Protein AF-A0A383DLC4-F1 (afdb_monomer_lite)

Secondary structure (DSSP, 8-state):
-HHHHTS--SS-SHHHHHHHHHHHHHH--S-----SSHHHHHHHHHHHTT--TT-EEEE-SSS-THHHHHHHHTTPEEEE--

pLDDT: mean 96.53, std 3.34, range [81.38, 98.75]

Structure (mmCIF, N/CA/C/O backbone):
data_AF-A0A383DLC4-F1
#
_entry.id   AF-A0A383DLC4-F1
#
loop_
_atom_site.group_PDB
_atom_site.id
_atom_site.type_symbol
_atom_site.label_atom_id
_atom_site.label_alt_id
_atom_site.label_comp_id
_atom_site.label_asym_id
_atom_site.label_entity_id
_atom_site.label_seq_id
_atom_site.pdbx_PDB_ins_code
_atom_site.Cartn_x
_atom_site.Cartn_y
_atom_site.Cartn_z
_atom_site.occupancy
_atom_site.B_iso_or_equiv
_atom_site.auth_seq_id
_atom_site.auth_comp_id
_atom_site.auth_asym_id
_atom_site.auth_atom_id
_atom_site.pdbx_PDB_model_num
ATOM 1 N N . VAL A 1 1 ? 23.049 -0.412 -14.362 1.00 81.38 1 VAL A N 1
ATOM 2 C CA . VAL A 1 1 ? 23.592 0.237 -15.583 1.00 81.38 1 VAL A CA 1
ATOM 3 C C . VAL A 1 1 ? 22.610 0.135 -16.741 1.00 81.38 1 VAL A C 1
ATOM 5 O O . VAL A 1 1 ? 22.417 1.127 -17.428 1.00 81.38 1 VAL A O 1
ATOM 8 N N . ASP A 1 2 ? 21.948 -1.006 -16.932 1.00 91.75 2 ASP A N 1
ATOM 9 C CA . ASP A 1 2 ? 21.030 -1.203 -18.065 1.00 91.75 2 ASP A CA 1
ATOM 10 C C . ASP A 1 2 ? 19.836 -0.239 -18.074 1.00 91.75 2 ASP A C 1
ATOM 12 O O . ASP A 1 2 ? 19.562 0.351 -19.112 1.00 91.75 2 ASP A O 1
ATOM 16 N N . ALA A 1 3 ? 19.220 0.040 -16.918 1.00 91.94 3 ALA A N 1
ATOM 17 C CA . ALA A 1 3 ? 18.180 1.073 -16.799 1.00 91.94 3 ALA A CA 1
ATOM 18 C C . ALA A 1 3 ? 18.671 2.486 -17.190 1.00 91.94 3 ALA A C 1
ATOM 20 O O . ALA A 1 3 ? 17.948 3.250 -17.818 1.00 91.94 3 ALA A O 1
ATOM 21 N N . LEU A 1 4 ? 19.928 2.828 -16.867 1.00 93.19 4 LEU A N 1
ATOM 22 C CA . LEU A 1 4 ? 20.528 4.109 -17.266 1.00 93.19 4 LEU A CA 1
ATOM 23 C C . LEU A 1 4 ? 20.756 4.160 -18.782 1.00 93.19 4 LEU A C 1
ATOM 25 O O . LEU A 1 4 ? 20.459 5.167 -19.417 1.00 93.19 4 LEU A O 1
ATOM 29 N N . LYS A 1 5 ? 21.252 3.063 -19.370 1.00 94.38 5 LYS A N 1
ATOM 30 C CA . LYS A 1 5 ? 21.496 2.949 -20.816 1.00 94.38 5 LYS A CA 1
ATOM 31 C C . LYS A 1 5 ? 20.206 2.984 -21.630 1.00 94.38 5 LYS A C 1
ATOM 33 O O . LYS A 1 5 ? 20.195 3.547 -22.716 1.00 94.38 5 LYS A O 1
ATOM 38 N N . SER A 1 6 ? 19.135 2.382 -21.117 1.00 90.62 6 SER A N 1
ATOM 39 C CA . SER A 1 6 ? 17.834 2.353 -21.785 1.00 90.62 6 SER A CA 1
ATOM 40 C C . SER A 1 6 ? 17.071 3.672 -21.674 1.00 90.62 6 SER A C 1
ATOM 42 O O . SER A 1 6 ? 16.025 3.809 -22.299 1.00 90.62 6 SER A O 1
ATOM 44 N N . THR A 1 7 ? 17.564 4.638 -20.888 1.00 91.25 7 THR A N 1
ATOM 45 C CA . THR A 1 7 ? 16.9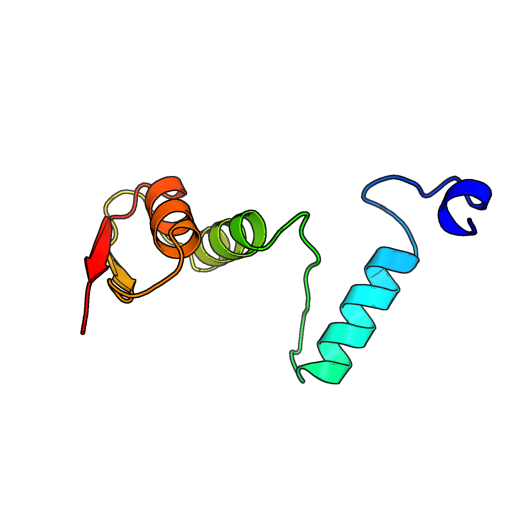07 5.916 -20.551 1.00 91.25 7 THR A CA 1
ATOM 46 C C . THR A 1 7 ? 15.581 5.789 -19.784 1.00 91.25 7 THR A C 1
ATOM 48 O O . THR A 1 7 ? 15.024 6.797 -19.350 1.00 91.25 7 THR A O 1
ATOM 51 N N . PHE A 1 8 ? 15.119 4.565 -19.501 1.00 91.88 8 PHE A N 1
ATOM 52 C CA . PHE A 1 8 ? 13.989 4.288 -18.612 1.00 91.88 8 PHE A CA 1
ATOM 53 C C . PHE A 1 8 ? 14.453 4.311 -17.151 1.0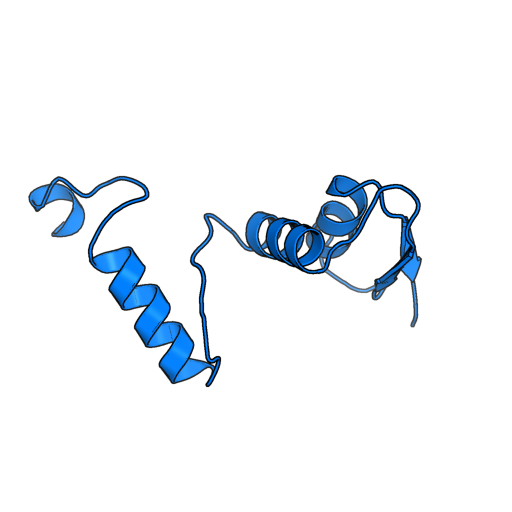0 91.88 8 PHE A C 1
ATOM 55 O O . PHE A 1 8 ? 14.648 3.277 -16.514 1.00 91.88 8 PHE A O 1
ATOM 62 N N . VAL A 1 9 ? 14.670 5.526 -16.644 1.00 91.38 9 VAL A N 1
ATOM 63 C CA . VAL A 1 9 ? 15.236 5.795 -15.307 1.00 91.38 9 VAL A CA 1
ATOM 64 C C . VAL A 1 9 ? 14.214 6.319 -14.296 1.00 91.38 9 VAL A C 1
ATOM 66 O O . VAL A 1 9 ? 14.568 6.608 -13.156 1.00 91.38 9 VAL A O 1
ATOM 69 N N . SER A 1 10 ? 12.960 6.480 -14.717 1.00 91.38 10 SER A N 1
ATOM 70 C CA . SER A 1 10 ? 11.864 6.971 -13.879 1.00 91.38 10 SER A CA 1
ATOM 71 C C . SER A 1 10 ? 10.876 5.840 -13.551 1.00 91.38 10 SER A C 1
ATOM 73 O O . SER A 1 10 ? 11.229 4.665 -13.604 1.00 91.38 10 SER A O 1
ATOM 75 N N . SER A 1 11 ? 9.638 6.181 -13.200 1.00 87.75 11 SER A N 1
ATOM 76 C CA . SER A 1 11 ? 8.588 5.253 -12.758 1.00 87.75 11 SER A CA 1
ATOM 77 C C . SER A 1 11 ? 8.030 4.332 -13.848 1.00 87.75 11 SER A C 1
ATOM 79 O O . SER A 1 11 ? 7.260 3.429 -13.539 1.00 87.75 11 SER A O 1
ATOM 81 N N . VAL A 1 12 ? 8.404 4.539 -15.112 1.00 84.81 12 VAL A N 1
ATOM 82 C CA . VAL A 1 12 ? 7.959 3.722 -16.246 1.00 84.81 12 VAL A CA 1
ATOM 83 C C . VAL A 1 12 ? 9.160 3.003 -16.846 1.00 84.81 12 VAL A C 1
ATOM 85 O O . VAL A 1 12 ? 10.145 3.639 -17.223 1.00 84.81 12 VAL A O 1
ATOM 88 N N . GLY A 1 13 ? 9.070 1.679 -16.968 1.00 90.06 13 GLY A N 1
ATOM 89 C CA . GLY A 1 13 ? 10.099 0.876 -17.619 1.00 90.06 13 GLY A CA 1
ATOM 90 C C . GLY A 1 13 ? 9.919 -0.624 -17.410 1.00 90.06 13 GLY A C 1
ATOM 91 O O . GLY A 1 13 ? 9.274 -1.068 -16.464 1.00 90.06 13 GLY A O 1
ATOM 92 N N . GLN A 1 14 ? 10.553 -1.414 -18.279 1.00 93.06 14 GLN A N 1
ATOM 93 C CA . GLN A 1 14 ? 10.469 -2.882 -18.270 1.00 93.06 14 GLN A CA 1
ATOM 94 C C . GLN A 1 14 ? 10.807 -3.522 -16.914 1.00 93.06 14 GLN A C 1
ATOM 96 O O . GLN A 1 14 ? 10.234 -4.546 -16.561 1.00 93.06 14 GLN A O 1
ATOM 101 N N . HIS A 1 15 ? 11.717 -2.913 -16.147 1.00 94.38 15 HIS A N 1
ATOM 102 C CA . HIS A 1 15 ? 12.160 -3.448 -14.862 1.00 94.38 15 HIS A CA 1
ATOM 103 C C . HIS A 1 15 ? 11.068 -3.377 -13.790 1.00 94.38 15 HIS A C 1
ATOM 105 O O . HIS A 1 15 ? 11.038 -4.240 -12.919 1.00 94.38 15 HIS A O 1
ATOM 111 N N . VAL A 1 16 ? 10.159 -2.397 -13.874 1.00 95.94 16 VAL A N 1
ATOM 112 C CA . VAL A 1 16 ? 8.994 -2.312 -12.982 1.00 95.94 16 VAL A CA 1
ATOM 113 C C . VAL A 1 16 ? 8.042 -3.470 -13.284 1.00 95.94 16 VAL A C 1
ATOM 115 O O . VAL A 1 16 ? 7.744 -4.254 -12.390 1.00 95.94 16 VAL A O 1
ATOM 118 N N . ASN A 1 17 ? 7.686 -3.666 -14.559 1.00 95.25 17 ASN A N 1
ATOM 119 C CA . ASN A 1 17 ? 6.805 -4.761 -14.986 1.00 95.25 17 ASN A CA 1
ATOM 120 C C . ASN A 1 17 ? 7.387 -6.143 -14.642 1.00 95.25 17 ASN A C 1
ATOM 122 O O . ASN A 1 17 ? 6.675 -7.055 -14.227 1.00 95.25 17 ASN A O 1
ATOM 126 N N . GLU A 1 18 ? 8.698 -6.322 -14.832 1.00 96.25 18 GLU A N 1
ATOM 127 C CA . GLU A 1 18 ? 9.380 -7.570 -14.493 1.00 96.25 18 GLU A CA 1
ATOM 128 C C . GLU A 1 18 ? 9.379 -7.821 -12.982 1.00 96.25 18 GLU A C 1
ATOM 130 O O . GLU A 1 18 ? 9.167 -8.956 -12.551 1.00 96.25 18 GLU A O 1
ATOM 135 N N . PHE A 1 19 ? 9.604 -6.775 -12.182 1.00 96.75 19 PHE A N 1
ATOM 136 C CA . PHE A 1 19 ? 9.540 -6.857 -10.729 1.00 96.75 19 PHE A CA 1
ATOM 137 C C . PHE A 1 19 ? 8.138 -7.254 -10.261 1.00 96.75 19 PHE A C 1
ATOM 139 O O . PHE A 1 19 ? 8.008 -8.224 -9.520 1.00 96.75 19 PHE A O 1
ATOM 146 N N . GLU A 1 20 ? 7.093 -6.581 -10.745 1.00 98.00 20 GLU A N 1
ATOM 147 C CA . GLU A 1 20 ? 5.704 -6.907 -10.403 1.00 98.00 20 GLU A CA 1
ATOM 148 C C . GLU A 1 20 ? 5.361 -8.357 -10.755 1.00 98.00 20 GLU A C 1
ATOM 150 O O . GLU A 1 20 ? 4.834 -9.079 -9.910 1.00 98.00 20 GLU A O 1
ATOM 155 N N . ARG A 1 21 ? 5.748 -8.829 -11.950 1.00 98.19 21 ARG A N 1
ATOM 156 C CA . ARG A 1 21 ? 5.548 -10.229 -12.355 1.00 98.19 21 ARG A CA 1
ATOM 157 C C . ARG A 1 21 ? 6.258 -11.206 -11.416 1.00 98.19 21 ARG A C 1
ATOM 159 O O . ARG A 1 21 ? 5.648 -12.167 -10.961 1.00 98.19 21 ARG A O 1
ATOM 166 N N . LYS A 1 22 ? 7.535 -10.964 -11.104 1.00 98.31 22 LYS A N 1
ATOM 167 C CA . LYS A 1 22 ? 8.324 -11.836 -10.216 1.00 98.31 22 LYS A CA 1
ATOM 168 C C . LYS A 1 22 ? 7.758 -11.881 -8.800 1.00 98.31 22 LYS A C 1
ATOM 170 O O . LYS A 1 22 ? 7.754 -12.938 -8.179 1.00 98.31 22 LYS A O 1
ATOM 175 N N . ILE A 1 23 ? 7.276 -10.751 -8.286 1.00 98.31 23 ILE A N 1
ATOM 176 C CA . ILE A 1 23 ? 6.635 -10.701 -6.970 1.00 98.31 23 ILE A CA 1
ATOM 177 C C . ILE A 1 23 ? 5.273 -11.401 -7.004 1.00 98.31 23 ILE A C 1
ATOM 179 O O . ILE A 1 23 ? 4.948 -12.104 -6.050 1.00 98.31 23 ILE A O 1
ATOM 183 N N . ALA A 1 24 ? 4.503 -11.282 -8.088 1.00 98.44 24 ALA A N 1
ATOM 184 C CA . ALA A 1 24 ? 3.247 -12.015 -8.253 1.00 98.44 24 ALA A CA 1
ATOM 185 C C . ALA A 1 24 ? 3.488 -13.533 -8.237 1.00 98.44 24 ALA A C 1
ATOM 187 O O . ALA A 1 24 ? 2.837 -14.251 -7.485 1.00 98.44 24 ALA A O 1
ATOM 188 N N . GLU A 1 25 ? 4.493 -14.011 -8.977 1.00 98.38 25 GLU A N 1
ATOM 189 C CA . GLU A 1 25 ? 4.923 -15.417 -8.966 1.00 98.38 25 GLU A CA 1
ATOM 190 C C . GLU A 1 25 ? 5.395 -15.871 -7.575 1.00 98.38 25 GLU A C 1
ATOM 192 O O . GLU A 1 25 ? 5.030 -16.953 -7.121 1.00 98.38 25 GLU A O 1
ATOM 197 N N . PHE A 1 26 ? 6.178 -15.042 -6.877 1.00 98.38 26 PHE A N 1
ATOM 198 C CA . PHE A 1 26 ? 6.699 -15.354 -5.544 1.00 98.38 26 PHE A CA 1
ATOM 199 C C . PHE A 1 26 ? 5.604 -15.418 -4.468 1.00 98.38 26 PHE A C 1
ATOM 201 O O . PHE A 1 26 ? 5.646 -16.278 -3.592 1.00 98.38 26 PHE A O 1
ATOM 208 N N . THR A 1 27 ? 4.637 -14.499 -4.514 1.00 98.19 27 THR A N 1
ATOM 209 C CA . THR A 1 27 ? 3.570 -14.372 -3.503 1.00 98.19 27 THR A CA 1
ATOM 210 C C . THR A 1 27 ? 2.325 -15.198 -3.818 1.00 98.19 27 THR A C 1
ATOM 212 O O . THR A 1 27 ? 1.527 -15.455 -2.920 1.00 98.19 27 THR A O 1
ATOM 215 N N . GLY A 1 28 ? 2.129 -15.586 -5.081 1.00 98.25 28 GLY A N 1
ATOM 216 C CA . GLY A 1 28 ? 0.888 -16.185 -5.572 1.00 98.25 28 GLY A CA 1
ATOM 217 C C . GLY A 1 28 ? -0.268 -15.189 -5.743 1.00 98.25 28 GLY A C 1
ATOM 218 O O . GLY A 1 28 ? -1.399 -15.611 -5.982 1.00 98.25 28 GLY A O 1
ATOM 219 N N . ALA A 1 29 ? -0.023 -13.881 -5.612 1.00 97.94 29 ALA A N 1
ATOM 220 C CA . ALA A 1 29 ? -1.052 -12.863 -5.795 1.00 97.94 29 ALA A CA 1
ATOM 221 C C . ALA A 1 29 ? -1.469 -12.743 -7.271 1.00 97.94 29 ALA A C 1
ATOM 223 O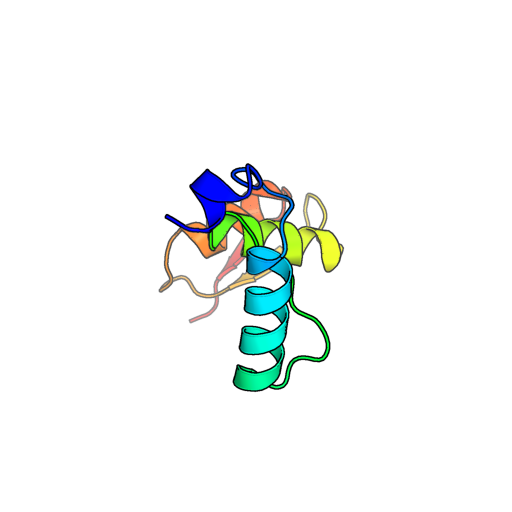 O . ALA A 1 29 ? -0.635 -12.783 -8.174 1.00 97.94 29 ALA A O 1
ATOM 224 N N . HIS A 1 30 ? -2.762 -12.518 -7.521 1.00 96.88 30 HIS A N 1
ATOM 225 C CA . HIS A 1 30 ? -3.272 -12.284 -8.879 1.00 96.88 30 HIS A CA 1
ATOM 226 C C . HIS A 1 30 ? -2.731 -10.988 -9.503 1.00 96.88 30 HIS A C 1
ATOM 228 O O . HIS A 1 30 ? -2.550 -10.921 -10.717 1.00 96.88 30 HIS A O 1
ATOM 234 N N . TYR A 1 31 ? -2.479 -9.970 -8.674 1.00 96.31 31 TYR A N 1
ATOM 235 C CA . TYR A 1 31 ? -1.994 -8.657 -9.091 1.00 96.31 31 TYR A CA 1
ATOM 236 C C . TYR A 1 31 ? -0.965 -8.129 -8.094 1.00 96.31 31 TYR A C 1
ATOM 238 O O . TYR A 1 31 ? -1.093 -8.343 -6.888 1.00 96.31 31 TYR A O 1
ATOM 246 N N . VAL A 1 32 ? 0.027 -7.400 -8.603 1.00 97.62 32 VAL A N 1
ATOM 247 C CA . VAL A 1 32 ? 1.045 -6.698 -7.815 1.00 97.62 32 VAL A CA 1
ATOM 248 C C . VAL A 1 32 ? 1.229 -5.307 -8.399 1.00 97.62 32 VAL A C 1
ATOM 250 O O . VAL A 1 32 ? 1.276 -5.159 -9.616 1.00 97.62 32 VAL A O 1
ATOM 253 N N . VAL A 1 33 ? 1.342 -4.308 -7.523 1.00 97.06 33 VAL A N 1
ATOM 254 C CA . VAL A 1 33 ? 1.618 -2.916 -7.892 1.00 97.06 33 VAL A CA 1
ATOM 255 C C . VAL A 1 33 ? 2.868 -2.455 -7.154 1.00 97.06 33 VAL A C 1
ATOM 257 O O . VAL A 1 33 ? 2.908 -2.465 -5.922 1.00 97.06 33 VAL A O 1
ATOM 260 N N . ALA A 1 34 ? 3.894 -2.056 -7.897 1.00 97.12 34 ALA A N 1
ATOM 261 C CA . ALA A 1 34 ? 5.121 -1.517 -7.336 1.00 97.12 34 ALA A CA 1
ATOM 262 C C . ALA A 1 34 ? 4.911 -0.079 -6.840 1.00 97.12 34 ALA A C 1
ATOM 264 O O . ALA A 1 34 ? 4.391 0.785 -7.545 1.00 97.12 34 ALA A O 1
ATOM 265 N N . THR A 1 35 ? 5.377 0.201 -5.626 1.00 97.19 35 THR A N 1
ATOM 266 C CA . THR A 1 35 ? 5.367 1.541 -5.029 1.00 97.19 35 THR A CA 1
ATOM 267 C C . THR A 1 35 ? 6.781 1.984 -4.671 1.00 97.19 35 THR A C 1
ATOM 269 O O . THR A 1 35 ? 7.727 1.197 -4.659 1.00 97.19 35 THR A O 1
ATOM 272 N N . ASN A 1 36 ? 6.948 3.270 -4.359 1.00 96.31 36 ASN A N 1
ATOM 273 C CA . ASN A 1 36 ? 8.251 3.822 -3.984 1.00 96.31 36 ASN A CA 1
ATOM 274 C C . ASN A 1 36 ? 8.737 3.387 -2.583 1.00 96.31 36 ASN A C 1
ATOM 276 O O . ASN A 1 36 ? 9.926 3.513 -2.302 1.00 96.31 36 ASN A O 1
ATOM 280 N N . ASN A 1 37 ? 7.842 2.921 -1.702 1.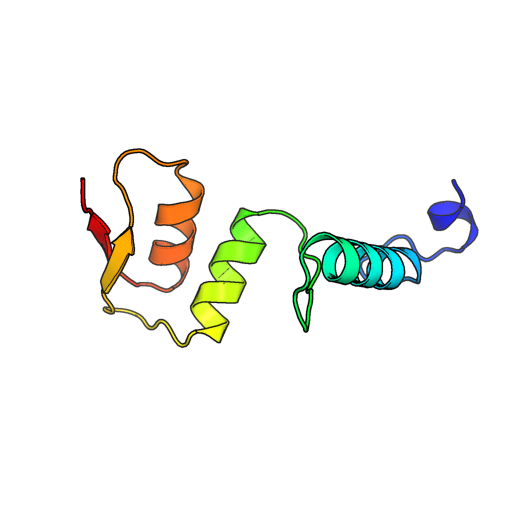00 97.88 37 ASN A N 1
ATOM 281 C CA . ASN A 1 37 ? 8.140 2.321 -0.398 1.00 97.88 37 ASN A CA 1
ATOM 282 C C . ASN A 1 37 ? 6.889 1.651 0.217 1.00 97.88 37 ASN A C 1
ATOM 284 O O . ASN A 1 37 ? 5.774 1.762 -0.303 1.00 97.88 37 ASN A O 1
ATOM 288 N N . GLY A 1 38 ? 7.076 0.990 1.365 1.00 97.88 38 GLY A N 1
ATOM 289 C CA . GLY A 1 38 ? 6.006 0.302 2.096 1.00 97.88 38 GLY A CA 1
ATOM 290 C C . GLY A 1 38 ? 4.923 1.221 2.674 1.00 97.88 38 GLY A C 1
ATOM 291 O O . GLY A 1 38 ? 3.755 0.850 2.671 1.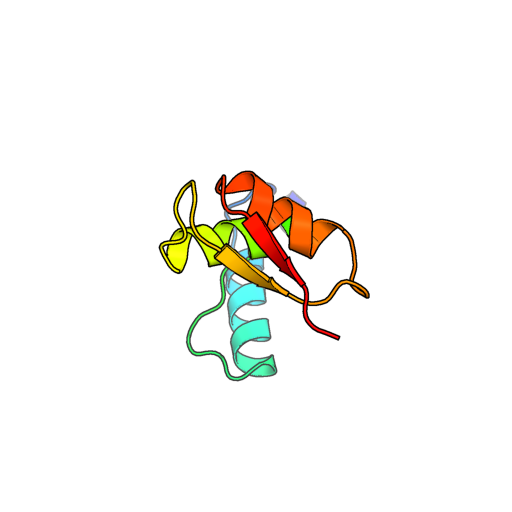00 97.88 38 GLY A O 1
ATOM 292 N N . THR A 1 39 ? 5.257 2.440 3.107 1.00 98.50 39 THR A N 1
ATOM 293 C CA . THR A 1 39 ? 4.255 3.394 3.618 1.00 98.50 39 THR A CA 1
ATOM 294 C C . THR A 1 39 ? 3.290 3.826 2.514 1.00 98.50 39 THR A C 1
ATOM 296 O O . THR A 1 39 ? 2.079 3.854 2.725 1.00 98.50 39 THR A O 1
ATOM 299 N N . ALA A 1 40 ? 3.807 4.111 1.314 1.00 98.38 40 ALA A N 1
ATOM 300 C CA . ALA A 1 40 ? 2.984 4.423 0.149 1.00 98.38 40 ALA A CA 1
ATOM 301 C C . ALA A 1 40 ? 2.137 3.221 -0.292 1.00 98.38 40 ALA A C 1
ATOM 303 O O . ALA A 1 40 ? 0.990 3.412 -0.694 1.00 98.38 40 ALA A O 1
ATOM 304 N N . ALA A 1 41 ? 2.668 1.996 -0.175 1.00 98.44 41 ALA A N 1
ATOM 305 C CA . ALA A 1 41 ? 1.906 0.774 -0.436 1.00 98.44 41 ALA A CA 1
ATOM 306 C C . ALA A 1 41 ? 0.712 0.639 0.517 1.00 98.44 41 ALA A C 1
ATOM 308 O O . ALA A 1 41 ? -0.411 0.469 0.053 1.00 98.44 41 ALA A O 1
ATOM 309 N N . LEU A 1 42 ? 0.937 0.782 1.829 1.00 98.56 42 LEU A N 1
ATOM 310 C CA . LEU A 1 42 ? -0.121 0.703 2.840 1.00 98.56 42 LEU A CA 1
ATOM 311 C C . LEU A 1 42 ? -1.192 1.774 2.626 1.00 98.56 42 LEU A C 1
ATOM 313 O O . LEU A 1 42 ? -2.377 1.458 2.601 1.00 98.56 42 LEU A O 1
ATOM 317 N N . HIS A 1 43 ? -0.783 3.026 2.418 1.00 98.56 43 HIS A N 1
ATOM 318 C CA . HIS A 1 43 ? -1.724 4.119 2.186 1.00 98.56 43 HIS A CA 1
ATOM 319 C C . HIS A 1 43 ? -2.559 3.890 0.915 1.00 98.56 43 HIS A C 1
ATOM 321 O O . HIS A 1 43 ? -3.780 4.010 0.948 1.00 98.56 43 HIS A O 1
ATOM 327 N N . THR A 1 44 ? -1.924 3.478 -0.188 1.00 98.44 44 THR A N 1
ATOM 328 C CA . THR A 1 44 ? -2.634 3.171 -1.442 1.00 98.44 44 THR A CA 1
ATOM 329 C C . THR A 1 44 ? -3.606 2.006 -1.261 1.00 98.44 44 THR A C 1
ATOM 331 O O . THR A 1 44 ? -4.733 2.074 -1.743 1.00 98.44 44 THR A O 1
ATOM 334 N N . ALA A 1 45 ? -3.200 0.958 -0.537 1.00 98.38 45 ALA A N 1
ATOM 335 C CA . ALA A 1 45 ? -4.052 -0.192 -0.255 1.00 98.38 45 ALA A CA 1
ATOM 336 C C . ALA A 1 45 ? -5.301 0.198 0.551 1.00 98.38 45 ALA A C 1
ATOM 338 O O . ALA A 1 45 ? -6.394 -0.245 0.210 1.00 98.38 45 ALA A O 1
ATOM 339 N N . LEU A 1 46 ? -5.167 1.065 1.560 1.00 98.62 46 LEU A N 1
ATOM 340 C CA . LEU A 1 46 ? -6.301 1.562 2.348 1.00 98.62 46 LEU A CA 1
ATOM 341 C C . LEU A 1 46 ? -7.260 2.413 1.503 1.00 98.62 46 LEU A C 1
ATOM 343 O O . LEU A 1 46 ? -8.471 2.205 1.561 1.00 98.62 46 LEU A O 1
ATOM 347 N N . CYS A 1 47 ? -6.733 3.301 0.653 1.00 98.38 47 CYS A N 1
ATOM 348 C CA . CYS A 1 47 ? -7.556 4.070 -0.283 1.00 98.38 47 CYS A CA 1
ATOM 349 C C . CYS A 1 47 ? -8.329 3.159 -1.253 1.00 98.38 47 CYS A C 1
ATOM 351 O O . CYS A 1 47 ? -9.510 3.387 -1.501 1.00 98.38 47 CYS A O 1
ATOM 353 N N . LEU A 1 48 ? -7.686 2.111 -1.785 1.00 98.00 48 LEU A N 1
ATOM 354 C CA . LEU A 1 48 ? -8.331 1.137 -2.677 1.00 98.00 48 LEU A CA 1
ATOM 355 C C . LEU A 1 48 ? -9.357 0.255 -1.954 1.00 98.00 48 LEU A C 1
ATOM 357 O O . LEU A 1 48 ? -10.344 -0.147 -2.565 1.00 98.00 48 LEU A O 1
ATOM 361 N N . ALA A 1 49 ? -9.147 -0.022 -0.666 1.00 98.12 49 ALA A N 1
ATOM 362 C CA . ALA A 1 49 ? -10.115 -0.706 0.187 1.00 98.12 49 ALA A CA 1
ATOM 363 C C . ALA A 1 49 ? -11.331 0.172 0.540 1.00 98.12 49 ALA A C 1
ATOM 365 O O . ALA A 1 49 ? -12.305 -0.335 1.091 1.00 98.12 49 ALA A O 1
ATOM 366 N N . GLY A 1 50 ? -11.296 1.465 0.199 1.00 98.38 50 GLY A N 1
ATOM 367 C CA . GLY A 1 50 ? -12.404 2.393 0.399 1.00 98.38 50 GLY A CA 1
ATOM 368 C C . GLY A 1 50 ? -12.445 3.040 1.780 1.00 98.38 50 GLY A C 1
ATOM 369 O O . GLY A 1 50 ? -13.492 3.561 2.140 1.00 98.38 50 GLY A O 1
ATOM 370 N N . VAL A 1 51 ? -11.339 3.028 2.531 1.00 98.69 51 VAL A N 1
ATOM 371 C CA . VAL A 1 51 ? -11.251 3.695 3.839 1.00 98.69 51 VAL A CA 1
ATOM 372 C C . VAL A 1 51 ? -11.453 5.202 3.679 1.00 98.69 51 VAL A C 1
ATOM 374 O O . VAL A 1 51 ? -10.819 5.841 2.835 1.00 98.69 51 VAL A O 1
ATOM 377 N N . GLN A 1 52 ? -12.323 5.770 4.507 1.00 98.06 52 GLN A N 1
ATOM 378 C CA . GLN A 1 52 ? -12.696 7.178 4.498 1.00 98.06 52 GLN A CA 1
ATOM 379 C C . GLN A 1 52 ? -12.355 7.868 5.823 1.00 98.06 52 GLN A C 1
ATOM 381 O O . GLN A 1 52 ? -12.031 7.248 6.836 1.00 98.06 52 GLN A O 1
ATOM 386 N N . CYS A 1 53 ? -12.429 9.198 5.811 1.00 98.56 53 CYS A N 1
ATOM 387 C CA . CYS A 1 53 ? -12.267 9.999 7.017 1.00 98.56 53 CYS A CA 1
ATOM 388 C C . CYS A 1 53 ? -13.336 9.632 8.056 1.00 98.56 53 CYS A C 1
ATOM 390 O O . CYS A 1 53 ? -14.522 9.594 7.731 1.00 98.56 53 CYS A O 1
ATOM 392 N N . GLY A 1 54 ? -12.914 9.416 9.302 1.00 97.31 54 GLY A N 1
ATOM 393 C CA . GLY A 1 54 ? -13.794 9.013 10.400 1.00 97.31 54 GLY A CA 1
ATOM 394 C C . GLY A 1 54 ? -14.056 7.508 10.508 1.00 97.31 54 GLY A C 1
ATOM 395 O O . GLY A 1 54 ? -14.644 7.098 11.506 1.00 97.31 54 GLY A O 1
ATOM 396 N N . ASP A 1 55 ? -13.601 6.691 9.551 1.00 98.69 55 ASP A N 1
ATOM 397 C CA . ASP A 1 55 ? -13.628 5.232 9.698 1.00 98.69 55 ASP A CA 1
ATOM 398 C C . ASP A 1 55 ? -12.661 4.775 10.794 1.00 98.69 55 ASP A C 1
ATOM 400 O O . ASP A 1 55 ? -11.651 5.427 11.070 1.00 98.69 55 ASP A O 1
ATOM 404 N N . GLU A 1 56 ? -12.927 3.607 11.372 1.00 98.56 56 GLU A N 1
ATOM 405 C CA . GLU A 1 56 ? -11.995 2.915 12.260 1.00 98.56 56 GLU A CA 1
ATOM 406 C C . GLU A 1 56 ? -11.296 1.776 11.511 1.00 98.56 56 GLU A C 1
ATOM 408 O O . GLU A 1 56 ? -11.936 0.961 10.843 1.00 98.56 56 GLU A O 1
ATOM 413 N N . VAL A 1 57 ? -9.971 1.686 11.643 1.00 98.62 57 VAL A N 1
ATOM 414 C CA . VAL A 1 57 ? -9.168 0.602 11.060 1.00 98.62 57 VAL A CA 1
ATOM 415 C C . VAL A 1 57 ? -8.460 -0.158 12.169 1.00 98.62 57 VAL A C 1
ATOM 417 O O . VAL A 1 57 ? -7.625 0.391 12.889 1.00 98.62 57 VAL A O 1
ATOM 420 N N . ILE A 1 58 ? -8.775 -1.446 12.285 1.00 98.44 58 ILE A N 1
ATOM 421 C CA . ILE A 1 58 ? -8.173 -2.327 13.284 1.00 98.44 58 ILE A CA 1
ATOM 422 C C . ILE A 1 58 ? -6.689 -2.548 12.974 1.00 98.44 58 ILE A C 1
ATOM 424 O O . ILE A 1 58 ? -6.314 -2.872 11.847 1.00 98.44 58 ILE A O 1
ATOM 428 N N . THR A 1 59 ? -5.840 -2.409 13.989 1.00 97.81 59 THR A N 1
ATOM 429 C CA . THR A 1 59 ? -4.398 -2.673 13.908 1.00 97.81 59 THR A CA 1
ATOM 430 C C . THR A 1 59 ? -3.833 -3.058 15.281 1.00 97.81 59 THR A C 1
ATOM 432 O O . THR A 1 59 ? -4.560 -3.125 16.268 1.00 97.81 59 THR A O 1
ATOM 435 N N . GLN A 1 60 ? -2.527 -3.310 15.362 1.00 97.62 60 GLN A N 1
ATOM 436 C CA . GLN A 1 60 ? -1.818 -3.653 16.596 1.00 97.62 60 GLN A CA 1
ATOM 437 C C . GLN A 1 60 ? -1.022 -2.458 17.142 1.00 97.62 60 GLN A C 1
ATOM 439 O O . GLN A 1 60 ? -0.450 -1.705 16.348 1.00 97.62 60 GLN A O 1
ATOM 444 N N . PRO A 1 61 ? -0.934 -2.277 18.475 1.00 96.19 61 PRO A N 1
ATOM 445 C CA . PRO A 1 61 ? -0.088 -1.245 19.074 1.00 96.19 61 PRO A CA 1
ATOM 446 C C . PRO A 1 61 ? 1.406 -1.587 18.943 1.00 96.19 61 PRO A C 1
ATOM 448 O O . PRO A 1 61 ? 2.241 -0.689 18.833 1.00 96.19 61 PRO A O 1
ATOM 451 N N . LEU A 1 62 ? 1.751 -2.880 18.897 1.00 98.00 62 LEU A N 1
ATOM 452 C CA . LEU A 1 62 ? 3.109 -3.367 18.659 1.00 98.00 62 LEU A CA 1
ATOM 453 C C . LEU A 1 62 ? 3.357 -3.577 17.156 1.00 98.00 62 LEU A C 1
ATOM 455 O O . LEU A 1 62 ? 3.353 -4.695 16.651 1.00 98.00 62 LEU A O 1
ATOM 459 N N . THR A 1 63 ? 3.570 -2.485 16.425 1.00 97.50 63 THR A N 1
ATOM 460 C CA . THR A 1 63 ? 3.914 -2.504 14.994 1.00 97.50 63 THR A CA 1
ATOM 461 C C . THR A 1 63 ? 4.815 -1.322 14.629 1.00 97.50 63 THR A C 1
ATOM 463 O O . THR A 1 63 ? 5.056 -0.426 15.440 1.00 97.50 63 THR A O 1
ATOM 466 N N . PHE A 1 64 ? 5.337 -1.289 13.402 1.00 98.06 64 PHE A N 1
ATOM 467 C CA . PHE A 1 64 ? 6.056 -0.119 12.904 1.00 98.06 64 PHE A CA 1
ATOM 468 C C . PHE A 1 64 ? 5.089 1.042 12.623 1.00 98.06 64 PHE A C 1
ATOM 470 O O . PHE A 1 64 ? 4.013 0.852 12.058 1.00 98.06 64 PHE A O 1
ATOM 477 N N . VAL A 1 65 ? 5.498 2.275 12.948 1.00 98.12 65 VAL A N 1
ATOM 478 C CA . VAL A 1 65 ? 4.631 3.472 12.900 1.00 98.12 65 VAL A CA 1
ATOM 479 C C . VAL A 1 65 ? 3.989 3.734 11.530 1.00 98.12 65 VAL A C 1
ATOM 481 O O . VAL A 1 65 ? 2.925 4.347 11.459 1.00 98.12 65 VAL A O 1
ATOM 484 N N . ALA A 1 66 ? 4.589 3.246 10.437 1.00 98.38 66 ALA A N 1
ATOM 485 C CA . ALA A 1 66 ? 4.021 3.380 9.095 1.00 98.38 66 ALA A CA 1
ATOM 486 C C . ALA A 1 66 ? 2.606 2.798 8.977 1.00 98.38 66 ALA A C 1
ATOM 488 O O . ALA A 1 66 ? 1.806 3.356 8.231 1.00 98.38 66 ALA A O 1
ATOM 489 N N . THR A 1 67 ? 2.281 1.736 9.725 1.00 98.44 67 THR A N 1
ATOM 490 C CA . THR A 1 67 ? 0.934 1.151 9.743 1.00 98.44 67 THR A CA 1
ATOM 491 C C . THR A 1 67 ? -0.098 2.171 10.219 1.00 98.44 67 THR A C 1
ATOM 493 O O . THR A 1 67 ? -1.060 2.449 9.508 1.00 98.44 67 THR A O 1
ATOM 496 N N . CYS A 1 68 ? 0.137 2.804 11.370 1.00 98.38 68 CYS A N 1
ATOM 497 C CA . CYS A 1 68 ? -0.766 3.822 11.908 1.00 98.38 68 CYS A CA 1
ATOM 498 C C . CYS A 1 68 ? -0.764 5.091 11.053 1.00 98.38 68 CYS A C 1
ATOM 500 O O . CYS A 1 68 ? -1.820 5.665 10.809 1.00 98.38 68 CYS A O 1
ATOM 502 N N . ASN A 1 69 ? 0.399 5.518 10.554 1.00 98.38 69 ASN A N 1
ATOM 503 C CA . ASN A 1 69 ? 0.483 6.699 9.697 1.00 98.38 69 ASN A CA 1
ATOM 504 C C . ASN A 1 69 ? -0.337 6.530 8.416 1.00 98.38 69 ASN A C 1
ATOM 506 O O . ASN A 1 69 ? -1.047 7.455 8.043 1.00 98.38 69 ASN A O 1
ATOM 510 N N . ALA A 1 70 ? -0.290 5.357 7.777 1.00 98.62 70 ALA A N 1
ATOM 511 C CA . ALA A 1 70 ? -1.088 5.081 6.586 1.00 98.62 70 ALA A CA 1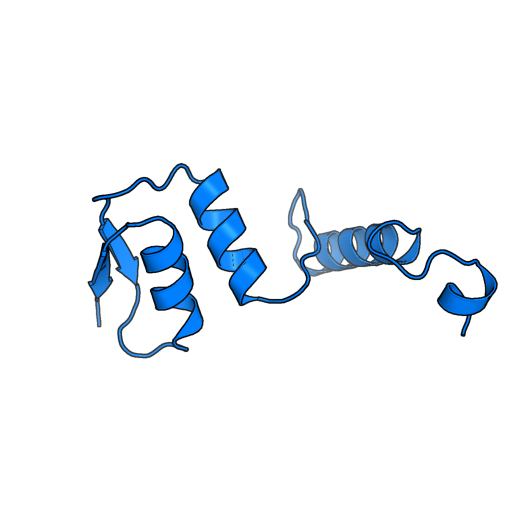
ATOM 512 C C . ALA A 1 70 ? -2.597 5.194 6.862 1.00 98.62 70 ALA A C 1
ATOM 514 O O . ALA A 1 70 ? -3.303 5.808 6.068 1.00 98.62 70 ALA A O 1
ATOM 515 N N . ILE A 1 71 ? -3.066 4.687 8.010 1.00 98.69 71 ILE A N 1
ATOM 516 C CA . ILE A 1 71 ? -4.460 4.834 8.469 1.00 98.69 71 ILE A CA 1
ATOM 517 C C . ILE A 1 71 ? -4.807 6.317 8.666 1.00 98.69 71 ILE A C 1
ATOM 519 O O . ILE A 1 71 ? -5.795 6.810 8.121 1.00 98.69 71 ILE A O 1
ATOM 523 N N . ARG A 1 72 ? -3.953 7.063 9.379 1.00 98.50 72 ARG A N 1
ATOM 524 C CA . ARG A 1 72 ? -4.165 8.497 9.633 1.00 98.50 72 ARG A CA 1
ATOM 525 C C . ARG A 1 72 ? -4.118 9.344 8.362 1.00 98.50 72 ARG A C 1
ATOM 527 O O . ARG A 1 72 ? -4.819 10.348 8.300 1.00 98.50 72 ARG A O 1
ATOM 534 N N . TYR A 1 73 ? -3.346 8.962 7.343 1.00 98.50 73 TYR A N 1
ATOM 535 C CA . TYR A 1 73 ? -3.318 9.666 6.054 1.00 98.50 73 TYR A CA 1
ATOM 536 C C . TYR A 1 73 ? -4.658 9.596 5.309 1.00 98.50 73 TYR A C 1
ATOM 538 O O . TYR A 1 73 ? -4.995 10.549 4.609 1.00 98.50 73 TYR A O 1
ATOM 546 N N . CYS A 1 74 ? -5.459 8.547 5.528 1.00 98.44 74 CYS A N 1
ATOM 547 C CA . CYS A 1 74 ? -6.840 8.466 5.040 1.00 98.44 74 CYS A CA 1
ATOM 548 C C . CYS A 1 74 ? -7.836 9.307 5.869 1.00 98.44 74 CYS A C 1
ATOM 550 O O . CYS A 1 74 ? -9.004 9.406 5.503 1.00 98.44 74 CYS A O 1
ATOM 552 N N . GLY A 1 75 ? -7.410 9.897 6.993 1.00 98.44 75 GLY A N 1
ATOM 553 C CA . GLY A 1 75 ? -8.296 10.537 7.974 1.00 98.44 75 GLY A CA 1
ATOM 554 C C . GLY A 1 75 ? -9.058 9.551 8.871 1.00 98.44 75 GLY A C 1
ATOM 555 O O . GLY A 1 75 ? -9.967 9.965 9.586 1.00 98.44 75 GLY A O 1
ATOM 556 N N . ALA A 1 76 ? -8.709 8.263 8.830 1.00 98.75 76 ALA A N 1
ATOM 557 C CA . ALA A 1 76 ? -9.315 7.204 9.635 1.00 98.75 76 ALA A CA 1
ATOM 558 C C . ALA A 1 76 ? -8.594 7.039 10.981 1.00 98.75 76 ALA A C 1
ATOM 560 O O . ALA A 1 76 ? -7.419 7.392 11.104 1.00 98.75 76 ALA A O 1
ATOM 561 N N . GLU A 1 77 ? -9.267 6.504 11.996 1.00 98.56 77 GLU A N 1
ATOM 562 C CA . GLU A 1 77 ? -8.723 6.276 13.338 1.00 98.56 77 GLU A CA 1
ATOM 563 C C . GLU A 1 77 ? -8.215 4.829 13.505 1.00 98.56 77 GLU A C 1
ATOM 565 O O . GLU A 1 77 ? -8.931 3.876 13.193 1.00 98.56 77 GLU A O 1
ATOM 570 N N . PRO A 1 78 ? -6.980 4.614 13.996 1.00 98.12 78 PRO A N 1
ATOM 571 C CA . PRO A 1 78 ? -6.501 3.277 14.319 1.00 98.12 78 PRO A CA 1
ATOM 572 C C . PRO A 1 78 ? -7.183 2.753 15.589 1.00 98.12 78 PRO A C 1
ATOM 574 O O . PRO A 1 78 ? -7.076 3.359 16.656 1.00 98.12 78 PRO A O 1
ATOM 577 N N . LEU A 1 79 ? -7.818 1.587 15.487 1.00 98.44 79 LEU A N 1
ATOM 578 C CA . LEU A 1 79 ? -8.369 0.849 16.621 1.00 98.44 79 LEU A CA 1
ATOM 579 C C . LEU A 1 79 ? -7.392 -0.263 17.023 1.00 98.44 79 LEU A C 1
ATOM 581 O O . LEU A 1 79 ? -7.203 -1.234 16.291 1.00 98.44 79 LEU A O 1
ATOM 585 N N . PHE A 1 80 ? -6.736 -0.106 18.172 1.00 98.25 80 PHE A N 1
ATOM 586 C CA . PHE A 1 80 ? -5.691 -1.029 18.620 1.00 98.25 80 PHE A CA 1
ATOM 587 C C . PHE A 1 80 ? -6.251 -2.289 19.293 1.00 98.25 80 PHE A C 1
ATOM 589 O O . PHE A 1 80 ? -7.089 -2.191 20.188 1.00 98.25 80 PHE A O 1
ATOM 596 N N . ILE A 1 81 ? -5.723 -3.455 18.907 1.00 97.00 81 ILE A N 1
ATOM 597 C CA . ILE A 1 81 ? -5.977 -4.762 19.535 1.00 97.00 81 ILE A CA 1
ATOM 598 C C . ILE A 1 81 ? -4.635 -5.423 19.892 1.00 97.00 81 ILE A C 1
ATOM 600 O O . ILE A 1 81 ? -3.703 -5.381 19.083 1.00 97.00 81 ILE A O 1
ATOM 604 N N . ASP A 1 82 ? -4.554 -6.000 21.095 1.00 90.31 82 ASP A N 1
ATOM 605 C CA . ASP A 1 82 ? -3.413 -6.785 21.606 1.00 90.31 82 ASP A CA 1
ATOM 606 C C . ASP A 1 82 ? -3.580 -8.283 21.294 1.00 90.31 82 ASP A C 1
ATOM 608 O O . ASP A 1 82 ? -4.702 -8.804 21.505 1.00 90.31 82 ASP A O 1
#

Sequence (82 aa):
VDALKSTFVSSVGQHVNEFERKIAEFTGAHYVVATNNGTAALHTALCLAGVQCGDEVITQPLTFVATCNAIRYCGAEPLFID

InterPro domains:
  IPR000653 DegT/DnrJ/EryC1/StrS aminotransferase [PF01041] (2-82)
  IPR000653 DegT/DnrJ/EryC1/StrS aminotransferase [PTHR30244] (2-82)
  IPR015421 Pyridoxal phosphate-dependent transferase, major domain [G3DSA:3.40.640.10] (1-82)
  IPR015424 Pyridoxal phosphate-dependent transferase [SSF53383] (2-82)

Foldseek 3Di:
DVCVVVVVPDPDDPVQVVVFVVVCVVVVPPGGHDDPDDLVVLLVVCVVVVQAAAAEDEDAPPDPCSNQVSCVVRNYHYDHDD

Radius of gyration: 16.22 Å; chains: 1; bounding box: 37×27×43 Å

Organism: NCBI:txid408172